Protein AF-A0A5Q4EXJ8-F1 (afdb_monomer_lite)

Structure (mmCIF, N/CA/C/O backbone):
data_AF-A0A5Q4EXJ8-F1
#
_entry.id   AF-A0A5Q4EXJ8-F1
#
loop_
_atom_site.group_PDB
_atom_site.id
_atom_site.type_symbol
_atom_site.label_atom_id
_atom_site.label_alt_id
_atom_site.label_comp_id
_atom_site.label_asym_id
_atom_site.label_entity_id
_atom_site.label_seq_id
_atom_site.pdbx_PDB_ins_code
_atom_site.Cartn_x
_atom_site.Cartn_y
_atom_site.Cartn_z
_atom_site.occupancy
_atom_site.B_iso_or_equiv
_atom_site.auth_seq_id
_atom_site.auth_comp_id
_atom_site.auth_asym_id
_atom_site.auth_atom_id
_atom_site.pdbx_PDB_model_num
ATOM 1 N N . MET A 1 1 ? -5.120 -1.544 32.502 1.00 63.25 1 MET A N 1
ATOM 2 C CA . MET A 1 1 ? -4.681 -1.081 31.165 1.00 63.25 1 MET A CA 1
ATOM 3 C C . MET A 1 1 ? -5.766 -1.400 30.131 1.00 63.25 1 MET A C 1
ATOM 5 O O . MET A 1 1 ? -5.690 -2.394 29.438 1.00 63.25 1 MET A O 1
ATOM 9 N N . TRP A 1 2 ? -6.822 -0.588 30.089 1.00 64.94 2 TRP A N 1
ATOM 10 C CA . TRP A 1 2 ? -8.059 -0.806 29.303 1.00 64.94 2 TRP A CA 1
ATOM 11 C C . TRP A 1 2 ? -8.568 0.502 28.678 1.00 64.94 2 TRP A C 1
ATOM 13 O O . TRP A 1 2 ? -9.144 0.513 27.602 1.00 64.94 2 TRP A O 1
ATOM 23 N N . ARG A 1 3 ? -8.204 1.630 29.300 1.00 68.69 3 ARG A N 1
ATOM 24 C CA . ARG A 1 3 ? -8.431 3.004 28.834 1.00 68.69 3 ARG A CA 1
ATOM 25 C C . ARG A 1 3 ? -7.779 3.322 27.479 1.00 68.69 3 ARG A C 1
ATOM 27 O O . ARG A 1 3 ? -8.252 4.226 26.806 1.00 68.69 3 ARG A O 1
ATOM 34 N N . ILE A 1 4 ? -6.751 2.567 27.055 1.00 66.06 4 ILE A N 1
ATOM 35 C CA . ILE A 1 4 ? -6.157 2.704 25.709 1.00 66.06 4 ILE A CA 1
ATOM 36 C C . ILE A 1 4 ? -7.223 2.490 24.617 1.00 66.06 4 ILE A C 1
ATOM 38 O O . ILE A 1 4 ? -7.192 3.176 23.606 1.00 66.06 4 ILE A O 1
ATOM 42 N N . TRP A 1 5 ? -8.223 1.636 24.860 1.00 68.56 5 TRP A N 1
ATOM 43 C CA . TRP A 1 5 ? -9.302 1.343 23.908 1.00 68.56 5 TRP A CA 1
ATOM 44 C C . TRP A 1 5 ? -10.378 2.433 23.813 1.00 68.56 5 TRP A C 1
ATOM 46 O O . TRP A 1 5 ? -11.171 2.409 22.882 1.00 68.56 5 TRP A O 1
ATOM 56 N N . MET A 1 6 ? -10.422 3.387 24.751 1.00 67.62 6 MET A N 1
ATOM 57 C CA . MET A 1 6 ? -11.347 4.531 24.685 1.00 67.62 6 MET A CA 1
ATOM 58 C C . MET A 1 6 ? -10.739 5.753 23.989 1.00 67.62 6 MET A C 1
ATOM 60 O O . MET A 1 6 ? -11.486 6.605 23.523 1.00 67.62 6 MET A O 1
ATOM 64 N N . LEU A 1 7 ? -9.406 5.856 23.917 1.00 67.19 7 LEU A N 1
ATOM 65 C CA . LEU A 1 7 ? -8.728 6.909 23.147 1.00 67.19 7 LEU A CA 1
ATOM 66 C C . LEU A 1 7 ? -8.424 6.478 21.712 1.00 67.19 7 LEU A C 1
ATOM 68 O O . LEU A 1 7 ? -8.440 7.298 20.797 1.00 67.19 7 LEU A O 1
ATOM 72 N N . PHE A 1 8 ? -8.114 5.198 21.525 1.00 61.56 8 PHE A N 1
ATOM 73 C CA . PHE A 1 8 ? -7.809 4.640 20.224 1.00 61.56 8 PHE A CA 1
ATOM 74 C C . PHE A 1 8 ? -9.025 3.881 19.716 1.00 61.56 8 PHE A C 1
ATOM 76 O O . PHE A 1 8 ? -9.252 2.741 20.115 1.00 61.56 8 PHE A O 1
ATOM 83 N N . ASP A 1 9 ? -9.792 4.514 18.822 1.00 80.06 9 ASP A N 1
ATOM 84 C CA . ASP A 1 9 ? -10.838 3.827 18.068 1.00 80.06 9 ASP A CA 1
ATOM 85 C C . ASP A 1 9 ? -10.221 2.576 17.422 1.00 80.06 9 ASP A C 1
ATOM 87 O O . ASP A 1 9 ? -9.364 2.702 16.536 1.00 80.06 9 ASP A O 1
ATOM 91 N N . PRO A 1 10 ? -10.617 1.360 17.836 1.00 73.62 10 PRO A N 1
ATOM 92 C CA . PRO A 1 10 ? -9.902 0.131 17.486 1.00 73.62 10 PRO A CA 1
ATOM 93 C C . PRO A 1 10 ? -9.856 -0.105 15.978 1.00 73.62 10 PRO A C 1
ATOM 95 O O . PRO A 1 10 ? -8.887 -0.631 15.434 1.00 73.62 10 PRO A O 1
ATOM 98 N N . ARG A 1 11 ? -10.876 0.394 15.281 1.00 79.38 11 ARG A N 1
ATOM 99 C CA . ARG A 1 11 ? -10.950 0.425 13.824 1.00 79.38 11 ARG A CA 1
ATOM 100 C C . ARG A 1 11 ? -9.805 1.229 13.205 1.00 79.38 11 ARG A C 1
ATOM 102 O O . ARG A 1 11 ? -9.180 0.768 12.258 1.00 79.38 11 ARG A O 1
ATOM 109 N N . ARG A 1 12 ? -9.512 2.416 13.744 1.00 82.50 12 ARG A N 1
ATOM 110 C CA . ARG A 1 12 ? -8.459 3.305 13.236 1.00 82.50 12 ARG A CA 1
ATOM 111 C C . ARG A 1 12 ? -7.070 2.722 13.444 1.00 82.50 12 ARG A C 1
ATOM 113 O O . ARG A 1 12 ? -6.253 2.863 12.548 1.00 82.50 12 ARG A O 1
ATOM 120 N N . VAL A 1 13 ? -6.808 2.056 14.568 1.00 83.19 13 VAL A N 1
ATOM 121 C CA . VAL A 1 13 ? -5.495 1.435 14.825 1.00 83.19 13 VAL A CA 1
ATOM 122 C C . VAL A 1 13 ? -5.244 0.257 13.889 1.00 83.19 13 VAL A C 1
ATOM 124 O O . VAL A 1 13 ? -4.168 0.174 13.303 1.00 83.19 13 VAL A O 1
ATOM 127 N N . LEU A 1 14 ? -6.242 -0.611 13.689 1.00 84.62 14 LEU A N 1
ATOM 128 C CA . LEU A 1 14 ? -6.131 -1.729 12.748 1.00 84.62 14 LEU A CA 1
ATOM 129 C C . LEU A 1 14 ? -5.912 -1.236 11.315 1.00 84.62 14 LEU A C 1
ATOM 131 O O . LEU A 1 14 ? -5.035 -1.749 10.626 1.00 84.62 14 LEU A O 1
ATOM 135 N N . ILE A 1 15 ? -6.652 -0.203 10.896 1.00 90.19 15 ILE A N 1
ATOM 136 C CA . ILE A 1 15 ? -6.476 0.418 9.579 1.00 90.19 15 ILE A CA 1
ATOM 137 C C . ILE A 1 15 ? -5.111 1.098 9.482 1.00 90.19 15 ILE A C 1
ATOM 139 O O . ILE A 1 15 ? -4.423 0.901 8.496 1.00 90.19 15 ILE A O 1
ATOM 143 N N . ALA A 1 16 ? -4.680 1.867 10.482 1.00 88.62 16 ALA A N 1
ATOM 144 C CA . ALA A 1 16 ? -3.391 2.554 10.449 1.00 88.62 16 ALA A CA 1
ATOM 145 C C . ALA A 1 16 ? -2.227 1.565 10.320 1.00 88.62 16 ALA A C 1
ATOM 147 O O . ALA A 1 16 ? -1.332 1.796 9.513 1.00 88.62 16 ALA A O 1
ATOM 148 N N . LEU A 1 17 ? -2.267 0.449 11.055 1.00 88.88 17 LEU A N 1
ATOM 149 C CA . LEU A 1 17 ? -1.262 -0.606 10.950 1.00 88.88 17 LEU A CA 1
ATOM 150 C C . LEU A 1 17 ? -1.287 -1.247 9.553 1.00 88.88 17 LEU A C 1
ATOM 152 O O . LEU A 1 17 ? -0.257 -1.307 8.889 1.00 88.88 17 LEU A O 1
ATOM 156 N N . PHE A 1 18 ? -2.464 -1.660 9.071 1.00 91.31 18 PHE A N 1
ATOM 157 C CA . PHE A 1 18 ? -2.605 -2.256 7.738 1.00 91.31 18 PHE A CA 1
ATOM 158 C C . PHE A 1 18 ? -2.141 -1.312 6.632 1.00 91.31 18 PHE A C 1
ATOM 160 O O . PHE A 1 18 ? -1.327 -1.699 5.801 1.00 91.31 18 PHE A O 1
ATOM 167 N N . THR A 1 19 ? -2.621 -0.071 6.637 1.00 94.69 19 THR A N 1
ATOM 168 C CA . THR A 1 19 ? -2.281 0.935 5.633 1.00 94.69 19 THR A CA 1
ATOM 169 C C . THR A 1 19 ? -0.805 1.301 5.700 1.00 94.69 19 THR A C 1
ATOM 171 O O . THR A 1 19 ? -0.201 1.488 4.652 1.00 94.69 19 THR A O 1
ATOM 174 N N . PHE A 1 20 ? -0.189 1.356 6.885 1.00 92.69 20 PHE A N 1
ATOM 175 C CA . PHE A 1 20 ? 1.248 1.607 7.014 1.00 92.69 20 PHE A CA 1
ATOM 176 C C . PHE A 1 20 ? 2.080 0.494 6.367 1.00 92.69 20 PHE A C 1
ATOM 178 O O . PHE A 1 20 ? 2.928 0.778 5.521 1.00 92.69 20 PHE A O 1
ATOM 185 N N . LEU A 1 21 ? 1.805 -0.772 6.707 1.00 93.12 21 LEU A N 1
ATOM 186 C CA . LEU A 1 21 ? 2.509 -1.914 6.115 1.00 93.12 21 LEU A CA 1
ATOM 187 C C . LEU A 1 21 ? 2.228 -2.030 4.608 1.00 93.12 21 LEU A C 1
ATOM 189 O O . LEU A 1 21 ? 3.137 -2.310 3.830 1.00 93.12 21 LEU A O 1
ATOM 193 N N . PHE A 1 22 ? 0.987 -1.788 4.187 1.00 95.19 22 PHE A N 1
ATOM 194 C CA . PHE A 1 22 ? 0.578 -1.866 2.788 1.00 95.19 22 PHE A CA 1
ATOM 195 C C . PHE A 1 22 ? 1.186 -0.744 1.941 1.00 95.19 22 PHE A C 1
ATOM 197 O O . PHE A 1 22 ? 1.711 -1.009 0.863 1.00 95.19 22 PHE A O 1
ATOM 204 N N . ALA A 1 23 ? 1.181 0.496 2.435 1.00 94.94 23 ALA A N 1
ATOM 205 C CA . ALA A 1 23 ? 1.822 1.621 1.764 1.00 94.94 23 ALA A CA 1
ATOM 206 C C . ALA A 1 23 ? 3.331 1.392 1.630 1.00 94.94 23 ALA A C 1
ATOM 208 O O . ALA A 1 23 ? 3.880 1.601 0.551 1.00 94.94 23 ALA A O 1
ATOM 209 N N . LEU A 1 24 ? 3.990 0.895 2.685 1.00 94.06 24 LEU A N 1
ATOM 210 C CA . LEU A 1 24 ? 5.409 0.544 2.631 1.00 94.06 24 LEU A CA 1
ATOM 211 C C . LEU A 1 24 ? 5.683 -0.535 1.572 1.00 94.06 24 LEU A C 1
ATOM 213 O O . LEU A 1 24 ? 6.622 -0.402 0.788 1.00 94.06 24 LEU A O 1
ATOM 217 N N . ALA A 1 25 ? 4.837 -1.566 1.501 1.00 92.38 25 ALA A N 1
ATOM 218 C CA . ALA A 1 25 ? 4.941 -2.600 0.478 1.00 92.38 25 ALA A CA 1
ATOM 219 C C . ALA A 1 25 ? 4.773 -2.018 -0.934 1.00 92.38 25 ALA A C 1
ATOM 221 O O . ALA A 1 25 ? 5.608 -2.292 -1.796 1.00 92.38 25 ALA A O 1
ATOM 222 N N . LEU A 1 26 ? 3.755 -1.182 -1.167 1.00 92.00 26 LEU A N 1
ATOM 223 C CA . LEU A 1 26 ? 3.537 -0.542 -2.466 1.00 92.00 26 LEU A CA 1
ATOM 224 C C . LEU A 1 26 ? 4.717 0.337 -2.879 1.00 92.00 26 LEU A C 1
ATOM 226 O O . LEU A 1 26 ? 5.138 0.240 -4.024 1.00 92.00 26 LEU A O 1
ATOM 230 N N . ILE A 1 27 ? 5.280 1.136 -1.967 1.00 93.38 27 ILE A 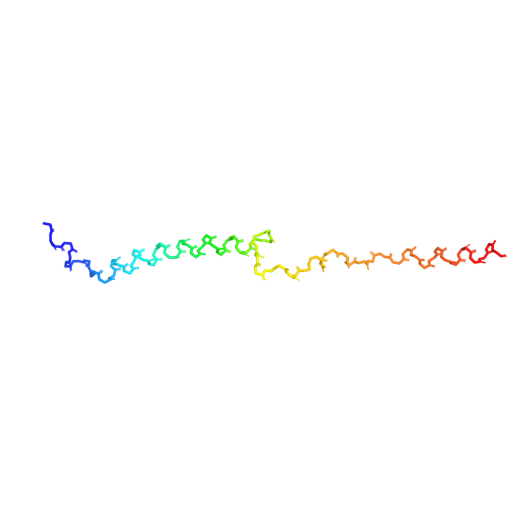N 1
ATOM 231 C CA . ILE A 1 27 ? 6.434 2.006 -2.251 1.00 93.38 27 ILE A CA 1
ATOM 232 C C . ILE A 1 27 ? 7.634 1.181 -2.725 1.00 93.38 27 ILE A C 1
ATOM 234 O O . ILE A 1 27 ? 8.236 1.507 -3.747 1.00 93.38 27 ILE A O 1
ATOM 238 N N . ILE A 1 28 ? 7.961 0.092 -2.021 1.00 89.44 28 ILE A N 1
ATOM 239 C CA . ILE A 1 28 ? 9.084 -0.779 -2.391 1.00 89.44 28 ILE A CA 1
ATOM 240 C C . ILE A 1 28 ? 8.836 -1.403 -3.770 1.00 89.44 28 ILE A C 1
ATOM 242 O O . ILE A 1 28 ? 9.715 -1.367 -4.628 1.00 89.44 28 ILE A O 1
ATOM 246 N N . HIS A 1 29 ? 7.629 -1.918 -4.018 1.00 84.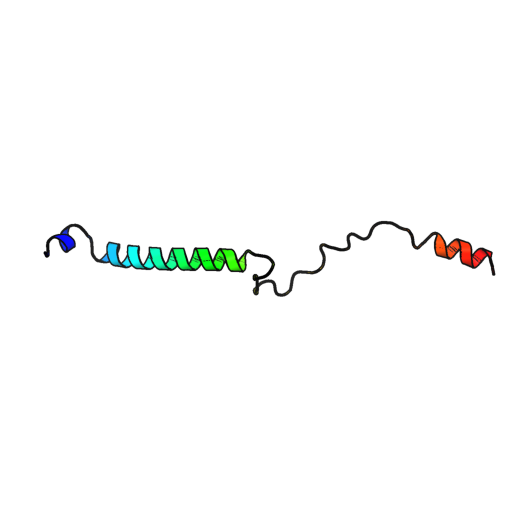12 29 HIS A N 1
ATOM 247 C CA . HIS A 1 29 ? 7.302 -2.532 -5.305 1.00 84.12 29 HIS A CA 1
ATOM 248 C C . HIS A 1 29 ? 7.323 -1.516 -6.448 1.00 84.12 29 HIS A C 1
ATOM 250 O O . HIS A 1 29 ? 7.894 -1.816 -7.491 1.00 84.12 29 HIS A O 1
ATOM 256 N N . PHE A 1 30 ? 6.768 -0.316 -6.253 1.00 81.88 30 PHE A N 1
ATOM 257 C CA . PHE A 1 30 ? 6.764 0.745 -7.265 1.00 81.88 30 PHE A CA 1
ATOM 258 C C . PHE A 1 30 ? 8.181 1.162 -7.665 1.00 81.88 30 PHE A C 1
ATOM 260 O O . PHE A 1 30 ? 8.425 1.404 -8.841 1.00 81.88 30 PHE A O 1
ATOM 267 N N . ILE A 1 31 ? 9.126 1.204 -6.720 1.00 83.38 31 ILE A N 1
ATOM 268 C CA . ILE A 1 31 ? 10.534 1.507 -7.014 1.00 83.38 31 ILE A CA 1
ATOM 269 C C . ILE A 1 31 ? 11.150 0.408 -7.883 1.00 83.38 31 ILE A C 1
ATOM 271 O O . ILE A 1 31 ? 11.785 0.709 -8.893 1.00 83.38 31 ILE A O 1
ATOM 275 N N . LEU A 1 32 ? 10.937 -0.863 -7.533 1.00 82.06 32 LEU A N 1
ATOM 276 C CA . LEU A 1 32 ? 11.444 -1.974 -8.340 1.00 82.06 32 LEU A CA 1
ATOM 277 C C . LEU A 1 32 ? 10.828 -1.962 -9.747 1.00 82.06 32 LEU A C 1
ATOM 279 O O . LEU A 1 32 ? 11.552 -2.088 -10.727 1.00 82.06 32 LEU A O 1
ATOM 283 N N . LEU A 1 33 ? 9.518 -1.744 -9.856 1.00 76.06 33 LEU A N 1
ATOM 284 C CA . LEU A 1 33 ? 8.807 -1.746 -11.136 1.00 76.06 33 LEU A CA 1
ATOM 285 C C . LEU A 1 33 ? 9.109 -0.511 -11.999 1.00 76.06 33 LEU A C 1
ATOM 287 O O . LEU A 1 33 ? 9.088 -0.603 -13.217 1.00 76.06 33 LEU A O 1
ATOM 291 N N . SER A 1 34 ? 9.441 0.628 -11.388 1.00 65.12 34 SER A N 1
ATOM 292 C CA . SER A 1 34 ? 9.835 1.852 -12.099 1.00 65.12 34 SER A CA 1
ATOM 293 C C . SER A 1 34 ? 11.277 1.820 -12.614 1.00 65.12 34 SER A C 1
ATOM 295 O O . SER A 1 34 ? 11.653 2.698 -13.391 1.00 65.12 34 SER A O 1
ATOM 297 N N . THR A 1 35 ? 12.111 0.878 -12.165 1.00 63.44 35 THR A N 1
ATOM 298 C CA . THR A 1 35 ? 13.513 0.816 -12.593 1.00 63.44 35 THR A CA 1
ATOM 299 C C . THR A 1 35 ? 13.616 -0.036 -13.859 1.00 63.44 35 THR A C 1
ATOM 301 O O . THR A 1 35 ? 13.230 -1.201 -13.836 1.00 63.44 35 THR A O 1
ATOM 304 N N . ASP A 1 36 ? 14.1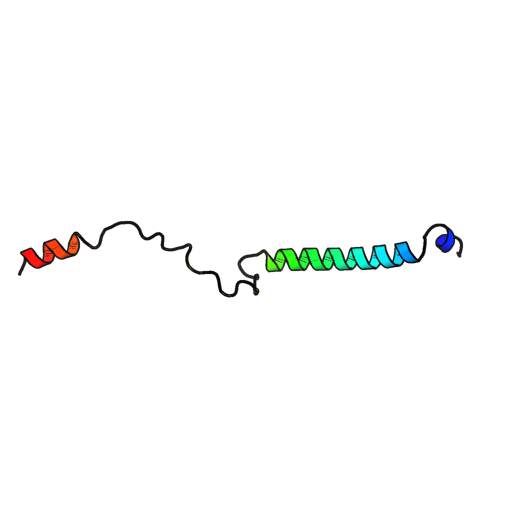88 0.524 -14.932 1.00 59.47 36 ASP A N 1
ATOM 305 C CA . ASP A 1 36 ? 14.348 -0.043 -16.294 1.00 59.47 36 ASP A CA 1
ATOM 306 C C . ASP A 1 36 ? 14.763 -1.536 -16.331 1.00 59.47 36 ASP A C 1
ATOM 308 O O . ASP A 1 36 ? 14.361 -2.306 -17.193 1.00 59.47 36 ASP A O 1
ATOM 312 N N . ARG A 1 37 ? 15.506 -1.987 -15.311 1.00 57.69 37 ARG A N 1
ATOM 313 C CA . ARG A 1 37 ? 16.027 -3.356 -15.159 1.00 57.69 37 ARG A CA 1
ATOM 314 C C . ARG A 1 37 ? 15.033 -4.356 -14.524 1.00 57.69 37 ARG A C 1
ATOM 316 O O . ARG A 1 37 ? 15.131 -5.556 -14.778 1.00 57.69 37 ARG A O 1
ATOM 323 N N . PHE A 1 38 ? 14.125 -3.908 -13.658 1.00 59.19 38 PHE A N 1
ATOM 324 C CA . PHE A 1 38 ? 13.190 -4.765 -12.901 1.00 59.19 38 PHE A CA 1
ATOM 325 C C . PHE A 1 38 ? 11.716 -4.524 -13.270 1.00 59.19 38 PHE A C 1
ATOM 327 O O . PHE A 1 38 ? 10.824 -5.152 -12.694 1.00 59.19 38 PHE A O 1
ATOM 334 N N . ASN A 1 39 ? 11.467 -3.674 -14.270 1.00 60.34 39 ASN A N 1
ATOM 335 C CA . ASN A 1 39 ? 10.168 -3.444 -14.887 1.00 60.34 39 ASN A CA 1
ATOM 336 C C . ASN A 1 39 ? 9.725 -4.662 -15.721 1.00 60.34 39 ASN A C 1
ATOM 338 O O . ASN A 1 39 ? 9.736 -4.644 -16.948 1.00 60.34 39 ASN A O 1
ATOM 342 N N . TRP A 1 40 ? 9.357 -5.766 -15.066 1.00 61.62 40 TRP A N 1
ATOM 343 C CA . TRP A 1 40 ? 8.960 -6.992 -15.773 1.00 61.62 40 TRP A CA 1
ATOM 344 C C . TRP A 1 40 ? 7.656 -6.834 -16.579 1.00 61.62 40 TRP A C 1
ATOM 346 O O . TRP A 1 40 ? 7.370 -7.665 -17.439 1.00 61.62 40 TRP A O 1
ATOM 356 N N . LEU A 1 41 ? 6.850 -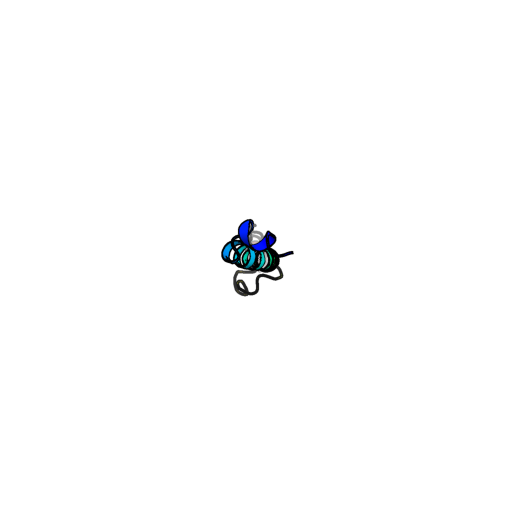5.800 -16.296 1.00 59.47 41 LEU A N 1
ATOM 357 C CA . LEU A 1 41 ? 5.668 -5.439 -17.090 1.00 59.47 41 LEU A CA 1
ATOM 358 C C . LEU A 1 41 ? 6.047 -4.818 -18.441 1.00 59.47 41 LEU A C 1
ATOM 360 O O . LEU A 1 41 ? 5.238 -4.838 -19.363 1.00 59.47 41 LEU A O 1
ATOM 364 N N . ASP A 1 42 ? 7.276 -4.327 -18.566 1.00 57.59 42 ASP A N 1
ATOM 365 C CA . ASP A 1 42 ? 7.851 -3.766 -19.785 1.00 57.59 42 ASP A CA 1
ATOM 366 C C . ASP A 1 42 ? 8.865 -4.730 -20.411 1.00 57.59 42 ASP A C 1
ATOM 368 O O . ASP A 1 42 ? 9.908 -4.351 -20.931 1.00 57.59 42 ASP A O 1
ATOM 372 N N . GLY A 1 43 ? 8.554 -6.028 -20.396 1.00 54.47 43 GLY A N 1
ATOM 373 C CA . GLY A 1 43 ? 9.294 -7.040 -21.155 1.00 54.47 43 GLY A CA 1
ATOM 374 C C . GLY A 1 43 ? 9.182 -6.887 -22.683 1.00 54.47 43 GLY A C 1
ATOM 375 O O . GLY A 1 43 ? 9.346 -7.880 -23.389 1.00 54.47 43 GLY A O 1
ATOM 376 N N . GLY A 1 44 ? 8.857 -5.696 -23.204 1.00 53.62 44 GLY A N 1
ATOM 377 C CA . GLY A 1 44 ? 8.503 -5.489 -24.607 1.00 53.62 44 GLY A CA 1
ATOM 378 C C . GLY A 1 44 ? 8.749 -4.101 -25.206 1.00 53.62 44 GLY A C 1
ATOM 379 O O . GLY A 1 44 ? 8.723 -4.011 -26.434 1.00 53.62 44 GLY A O 1
ATOM 380 N N . SER A 1 45 ? 9.036 -3.038 -24.444 1.00 52.41 45 SER A N 1
ATOM 381 C CA . SER A 1 45 ? 9.458 -1.770 -25.060 1.00 52.41 45 SER A CA 1
ATOM 382 C C . SER A 1 45 ? 10.975 -1.718 -25.210 1.00 52.41 45 SER A C 1
ATOM 384 O O . SER A 1 45 ? 11.701 -1.215 -24.365 1.00 52.41 45 SER A O 1
ATOM 386 N N . ALA A 1 46 ? 11.434 -2.242 -26.347 1.00 52.47 46 ALA A N 1
ATOM 387 C CA . ALA A 1 46 ? 12.375 -1.540 -27.218 1.00 52.47 46 ALA A CA 1
ATOM 388 C C . ALA A 1 46 ? 13.549 -0.831 -26.496 1.00 52.47 46 ALA A C 1
ATOM 390 O O . ALA A 1 46 ? 13.498 0.358 -26.206 1.00 52.47 46 ALA A O 1
ATOM 391 N N . ALA A 1 47 ? 14.742 -1.406 -26.354 1.00 52.25 47 ALA A N 1
ATOM 392 C CA . ALA A 1 47 ? 15.641 -1.753 -27.467 1.00 52.25 47 ALA A CA 1
ATOM 393 C C . ALA A 1 47 ? 15.512 -0.895 -28.760 1.00 52.25 47 ALA A C 1
ATOM 395 O O . ALA A 1 47 ? 15.959 -1.317 -29.823 1.00 52.25 47 ALA A O 1
ATOM 396 N N . THR A 1 48 ? 14.909 0.300 -28.717 1.00 51.09 48 THR A N 1
ATOM 397 C CA . THR A 1 48 ? 14.794 1.219 -29.869 1.00 51.09 48 THR A CA 1
ATOM 398 C C . THR A 1 48 ? 14.807 2.683 -29.417 1.00 51.09 48 THR A C 1
ATOM 400 O O . THR A 1 48 ? 14.056 3.517 -29.906 1.00 51.09 48 THR A O 1
ATOM 403 N N . ALA A 1 49 ? 15.687 3.015 -28.473 1.00 49.25 49 ALA A N 1
ATOM 404 C CA . ALA A 1 49 ? 16.186 4.385 -28.308 1.00 49.25 49 ALA A CA 1
ATOM 405 C C . ALA A 1 49 ? 17.720 4.463 -28.443 1.00 49.25 49 ALA A C 1
ATOM 407 O O . ALA A 1 49 ? 18.340 5.475 -28.133 1.00 49.25 49 ALA A O 1
ATOM 408 N N . SER A 1 50 ? 18.345 3.403 -28.955 1.00 52.94 50 SER A N 1
ATOM 409 C CA . SER A 1 50 ? 19.586 3.490 -29.717 1.00 52.94 50 SER A CA 1
ATOM 410 C 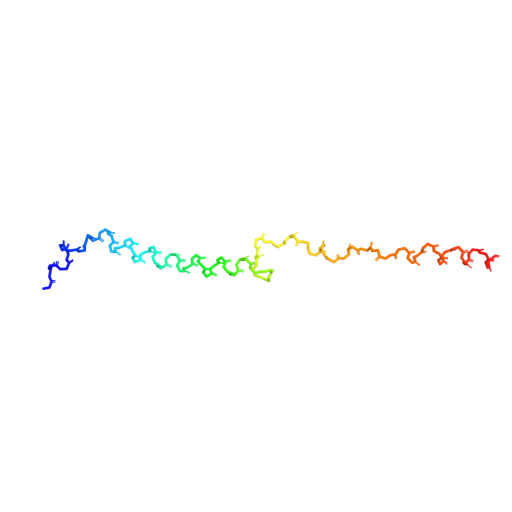C . SER A 1 50 ? 19.213 3.216 -31.173 1.00 52.94 50 SER A C 1
ATOM 412 O O . SER A 1 50 ? 18.312 2.424 -31.424 1.00 52.94 50 SER A O 1
ATOM 414 N N . VAL A 1 51 ? 19.872 3.869 -32.132 1.00 54.16 51 VAL A N 1
ATOM 415 C CA . VAL A 1 51 ? 19.523 3.882 -33.570 1.00 54.16 51 VAL A CA 1
ATOM 416 C C . VAL A 1 51 ? 18.496 4.972 -33.950 1.00 54.16 51 VAL A C 1
ATOM 418 O O . VAL A 1 51 ? 17.620 4.774 -34.782 1.00 54.16 51 VAL A O 1
ATOM 421 N N . LEU A 1 52 ? 18.694 6.209 -33.474 1.00 54.22 52 LEU A N 1
ATOM 422 C CA . LEU A 1 52 ? 18.662 7.331 -34.425 1.00 54.22 52 LEU A CA 1
ATOM 423 C C . LEU A 1 52 ? 19.953 7.230 -35.245 1.00 54.22 52 LEU A C 1
ATOM 425 O O . LEU A 1 52 ? 20.980 7.821 -34.923 1.00 54.22 52 LEU A O 1
ATOM 429 N N . VAL A 1 53 ? 19.909 6.363 -36.257 1.00 59.84 53 VAL A N 1
ATOM 430 C CA . VAL A 1 53 ? 20.886 6.341 -37.341 1.00 59.84 53 VAL A CA 1
ATOM 431 C C . VAL A 1 53 ? 20.727 7.635 -38.129 1.00 59.84 53 VAL A C 1
ATOM 433 O O . VAL A 1 53 ? 19.772 7.825 -38.873 1.00 59.84 53 VAL A O 1
ATOM 436 N N . ALA A 1 54 ? 21.692 8.519 -37.937 1.00 58.75 54 ALA A N 1
ATOM 437 C CA . ALA A 1 54 ? 22.211 9.444 -38.934 1.00 58.75 54 ALA A CA 1
ATOM 438 C C . ALA A 1 54 ? 23.723 9.526 -38.644 1.00 58.75 54 ALA A C 1
ATOM 440 O O . ALA A 1 54 ? 24.067 9.659 -37.465 1.00 58.75 54 ALA A O 1
ATOM 441 N N . PRO A 1 55 ? 24.637 9.376 -39.626 1.00 51.16 55 PRO A N 1
ATOM 442 C CA . PRO A 1 55 ? 24.540 9.967 -40.962 1.00 51.16 55 PRO A CA 1
ATOM 443 C C . PRO A 1 55 ? 24.818 8.988 -42.134 1.00 51.16 55 PRO A C 1
ATOM 445 O O . PRO A 1 55 ? 25.584 8.034 -42.025 1.00 51.16 55 PRO A O 1
ATOM 448 N N . ASP A 1 56 ? 24.141 9.245 -43.250 1.00 59.09 56 ASP A N 1
ATOM 449 C CA . ASP A 1 56 ? 24.483 9.151 -44.689 1.00 59.09 56 ASP A CA 1
ATOM 450 C C . ASP A 1 56 ? 25.826 8.588 -45.249 1.00 59.09 56 ASP A C 1
ATOM 452 O O . ASP A 1 56 ? 26.092 8.739 -46.439 1.00 59.09 56 ASP A O 1
ATOM 456 N N . VAL A 1 57 ? 26.660 7.840 -44.524 1.00 58.53 57 VAL A N 1
ATOM 457 C CA . VAL A 1 57 ? 28.012 7.453 -45.005 1.00 58.53 57 VAL A CA 1
ATOM 458 C C . VAL A 1 57 ? 28.026 6.287 -46.021 1.00 58.53 57 VAL A C 1
ATOM 460 O O . VAL A 1 57 ? 29.077 5.927 -46.549 1.00 58.53 57 VAL A O 1
ATOM 463 N N . GLN A 1 58 ? 26.885 5.667 -46.343 1.00 58.09 58 GLN A N 1
ATOM 464 C CA . GLN A 1 58 ? 26.850 4.517 -47.268 1.00 58.09 58 GLN A CA 1
ATOM 465 C C . GLN A 1 58 ? 26.569 4.877 -48.736 1.00 58.09 58 GLN A C 1
ATOM 467 O O . GLN A 1 58 ? 26.900 4.075 -49.605 1.00 58.09 58 GLN A O 1
ATOM 472 N N . VAL A 1 59 ? 26.026 6.063 -49.039 1.00 61.28 59 VAL A N 1
ATOM 473 C CA . VAL A 1 59 ? 25.643 6.419 -50.423 1.00 61.28 59 VAL A CA 1
ATOM 474 C C . VAL A 1 59 ? 26.848 6.864 -51.263 1.00 61.28 59 VAL A C 1
ATOM 476 O O . VAL A 1 59 ? 26.965 6.470 -52.418 1.00 61.28 59 VAL A O 1
ATOM 479 N N . ALA A 1 60 ? 27.820 7.574 -50.679 1.00 61.38 60 ALA A N 1
ATOM 480 C CA . ALA A 1 60 ? 29.012 8.012 -51.418 1.00 61.38 60 ALA A CA 1
ATOM 481 C C . ALA A 1 60 ? 29.957 6.850 -51.798 1.00 61.38 60 ALA A C 1
ATOM 483 O O . ALA A 1 60 ? 30.612 6.878 -52.836 1.00 61.38 60 ALA A O 1
ATOM 484 N N . ARG A 1 61 ? 30.015 5.778 -50.989 1.00 62.78 61 ARG A N 1
ATOM 485 C CA . ARG A 1 61 ? 30.927 4.643 -51.236 1.00 62.78 61 ARG A CA 1
ATOM 486 C C . ARG A 1 61 ? 30.514 3.794 -52.445 1.00 62.78 61 ARG A C 1
ATOM 488 O O . ARG A 1 61 ? 31.367 3.123 -53.027 1.00 62.78 61 ARG A O 1
ATOM 495 N N . THR A 1 62 ? 29.235 3.783 -52.818 1.00 65.69 62 THR A N 1
ATOM 496 C CA . THR A 1 62 ? 28.763 2.995 -53.966 1.00 65.69 62 THR A CA 1
ATOM 497 C C . THR A 1 62 ? 29.086 3.652 -55.305 1.00 65.69 62 THR A C 1
ATOM 499 O O . THR A 1 62 ? 29.363 2.939 -56.264 1.00 65.69 62 THR A O 1
ATOM 502 N N . GLU A 1 63 ? 29.125 4.983 -55.372 1.00 63.03 63 GLU A N 1
ATOM 503 C CA . GLU A 1 63 ? 29.391 5.721 -56.617 1.00 63.03 63 GLU A CA 1
ATOM 504 C C . GLU A 1 63 ? 30.863 5.597 -57.055 1.00 63.03 63 GLU A C 1
ATOM 506 O O . GLU A 1 63 ? 31.147 5.348 -58.227 1.00 63.03 63 GLU A O 1
ATOM 511 N N . ASP A 1 64 ? 31.801 5.623 -56.102 1.00 64.31 64 ASP A N 1
ATOM 512 C CA . ASP A 1 64 ? 33.243 5.474 -56.362 1.00 64.31 64 ASP A CA 1
ATOM 513 C C . ASP A 1 64 ? 33.660 4.079 -56.874 1.00 64.31 64 ASP A C 1
ATOM 515 O O . ASP A 1 64 ? 34.743 3.923 -57.446 1.00 64.31 64 ASP A O 1
ATOM 519 N N . ASN A 1 65 ? 32.854 3.039 -56.628 1.00 70.88 65 ASN A N 1
ATOM 520 C CA . ASN A 1 65 ? 33.163 1.661 -57.034 1.00 70.88 65 ASN A CA 1
ATOM 521 C C . ASN A 1 65 ? 32.686 1.374 -58.469 1.00 70.88 65 ASN A C 1
ATOM 523 O O . ASN A 1 65 ? 33.370 0.696 -59.230 1.00 70.88 65 ASN A O 1
ATOM 527 N N . VAL A 1 66 ? 31.559 1.966 -58.874 1.00 65.94 66 VAL A N 1
ATOM 528 C CA . VAL A 1 66 ? 31.014 1.812 -60.233 1.00 65.94 66 VAL A CA 1
ATOM 529 C C . VAL A 1 66 ? 31.885 2.527 -61.272 1.00 65.94 66 VAL A C 1
ATOM 531 O O . VAL A 1 66 ? 32.040 2.020 -62.373 1.00 65.94 66 VAL A O 1
ATOM 534 N N . ALA A 1 67 ? 32.522 3.649 -60.922 1.00 68.69 67 ALA A N 1
ATOM 535 C CA . ALA A 1 67 ? 33.434 4.364 -61.825 1.00 68.69 67 ALA A CA 1
ATOM 536 C C . ALA A 1 67 ? 34.800 3.669 -62.037 1.00 68.69 67 ALA A C 1
ATOM 538 O O . ALA A 1 67 ? 35.622 4.158 -62.814 1.00 68.69 67 ALA A O 1
ATOM 539 N N . ARG A 1 68 ? 35.076 2.565 -61.325 1.00 64.88 68 ARG A N 1
ATOM 540 C CA . ARG A 1 68 ? 36.337 1.802 -61.401 1.00 64.88 68 ARG A CA 1
ATOM 541 C C . ARG A 1 68 ? 36.217 0.457 -62.136 1.00 64.88 68 ARG A C 1
ATOM 543 O O . ARG A 1 68 ? 37.223 -0.246 -62.228 1.00 64.88 68 ARG A O 1
ATOM 550 N N . LEU A 1 69 ? 35.029 0.118 -62.642 1.00 63.88 69 LEU A N 1
ATOM 551 C CA . LEU A 1 69 ? 34.727 -1.055 -63.477 1.00 63.88 69 LEU A CA 1
ATOM 552 C C . LEU A 1 69 ? 34.488 -0.623 -64.926 1.00 63.88 69 LEU A C 1
ATOM 554 O O . LEU A 1 69 ? 34.954 -1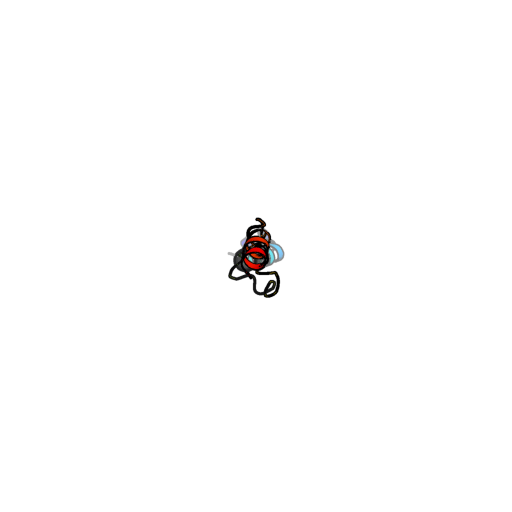.360 -65.821 1.00 63.88 69 LEU A O 1
#

Sequence (69 aa):
MWRIWMLFDPRRVLIALFTFLFALALIIHFILLSTDRFNWLDGGSAATASVLVAPDVQVARTEDNVARL

Foldseek 3Di:
DCCVCVVDVVVVVVCVVVCVVVVVVVVVVCVQCVDPVNVPVPPDDDVPVPPPDDDDPPPVVVVVVVVVD

Secondary structure (DSSP, 8-state):
--THHHHS-HHHHHHHHHHHHHHHHHHHHHHHHHSTTT-GGGTTS-S-SS------TTHHHHHHHHTT-

pLDDT: mean 70.13, std 14.17, range [49.25, 95.19]

Radius of gyration: 30.55 Å; chains: 1; bounding box: 48×17×95 Å